Protein AF-A0A7Y2INL6-F1 (af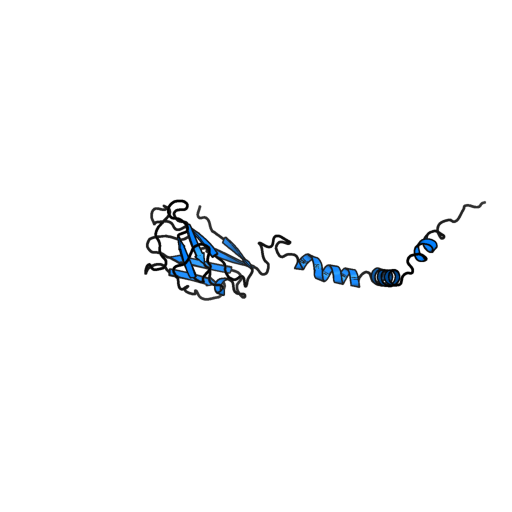db_monomer)

Solvent-accessible surface area (backbone atoms only — not comparable to full-atom values): 10338 Å² total; per-residue (Å²): 129,87,79,76,55,70,44,78,42,30,47,63,49,65,79,47,72,46,81,46,60,28,20,25,97,85,71,47,61,30,61,90,73,52,36,82,43,97,54,50,47,34,36,35,33,41,55,96,53,73,77,43,80,43,71,54,34,74,44,51,86,96,53,78,44,69,26,16,29,31,65,68,34,69,85,88,41,50,13,36,27,40,38,19,49,43,44,78,74,34,34,75,90,43,55,37,31,43,39,42,52,45,38,87,71,28,52,46,74,61,34,41,33,42,40,36,96,42,40,75,82,40,89,88,47,56,50,43,59,78,80,65,51,61,70,56,50,54,46,51,58,68,73,40,59,67,58,59,52,48,51,56,45,52,73,70,68,56,70,74,62,66,66,64,67,72,74,75,78,85,80,86,84,92,83,91,135

Secondary structure (DSSP, 8-state):
-----EEEEETT--S-EEEEEEE-TTSSBP----TTSTT-EEEEEETTS-EEEE--EE-BTTB--TTEEEEEETTTEEEEEEEE--GGGS-TT-SEEEEEEE-SS-EE--EEEEEESS-TT-TTTTT-HHHHSHHHHHHHHHH-HHHHHHHHHHHTT-TTTHHHHSSSS--------

Sequence (177 aa):
MPIHLSHTVRVGTTGRSIFMFGRDPSGRPATGVHAADSHVRAGYVRSGAEAIEISVVPGQLGRWSAGSFTEVNAQLMPGVYQFDVPDELMAEGATNALLTLQADSALFDPIEFTLVAYDPNDARALGLVQLQQSTRHDFLKRALPRFTEMDLALSRGDASQALTAAASVSNPSPEEV

Structure (mmCIF, N/CA/C/O backbone):
data_AF-A0A7Y2INL6-F1
#
_entry.id   AF-A0A7Y2INL6-F1
#
loop_
_atom_site.group_PDB
_atom_site.id
_atom_site.type_symbol
_atom_site.label_atom_id
_atom_site.label_alt_id
_atom_site.label_comp_id
_atom_site.label_asym_id
_atom_site.label_entity_id
_atom_site.label_seq_id
_atom_site.pdbx_PDB_ins_code
_atom_site.Cartn_x
_atom_site.Cartn_y
_atom_site.Cartn_z
_atom_site.occupancy
_atom_site.B_iso_or_equiv
_atom_site.auth_seq_id
_atom_site.auth_comp_id
_atom_site.auth_asym_id
_atom_site.auth_atom_id
_atom_site.pdbx_PDB_model_num
ATOM 1 N N . MET A 1 1 ? 18.134 12.517 2.909 1.00 42.62 1 MET A N 1
ATOM 2 C CA . MET A 1 1 ? 17.391 11.977 4.065 1.00 42.62 1 MET A CA 1
ATOM 3 C C . MET A 1 1 ? 16.335 11.034 3.524 1.00 42.62 1 MET A C 1
ATOM 5 O O . MET A 1 1 ? 15.705 11.428 2.547 1.00 42.62 1 MET A O 1
ATOM 9 N N . PRO A 1 2 ? 16.188 9.810 4.056 1.00 54.03 2 PRO A N 1
ATOM 10 C CA . PRO A 1 2 ? 15.075 8.949 3.676 1.00 54.03 2 PRO A CA 1
ATOM 11 C C . PRO A 1 2 ? 13.764 9.653 4.036 1.00 54.03 2 PRO A C 1
ATOM 13 O O . PRO A 1 2 ? 13.627 10.205 5.128 1.00 54.03 2 PRO A O 1
ATOM 16 N N . ILE A 1 3 ? 12.836 9.704 3.085 1.00 56.09 3 ILE A N 1
ATOM 17 C CA . ILE A 1 3 ? 11.480 10.179 3.337 1.00 56.09 3 ILE A CA 1
ATOM 18 C C . ILE A 1 3 ? 10.704 9.014 3.947 1.00 56.09 3 ILE A C 1
ATOM 20 O O . ILE A 1 3 ? 10.375 8.053 3.263 1.00 56.09 3 ILE A O 1
ATOM 24 N N . HIS A 1 4 ? 10.443 9.067 5.250 1.00 61.25 4 HIS A N 1
ATOM 25 C CA . HIS A 1 4 ? 9.523 8.119 5.870 1.00 61.25 4 HIS A CA 1
ATOM 26 C C . HIS A 1 4 ? 8.104 8.545 5.498 1.00 61.25 4 HIS A C 1
ATOM 28 O O . HIS A 1 4 ? 7.593 9.541 6.013 1.00 61.25 4 HIS A O 1
ATOM 34 N N . LEU A 1 5 ? 7.499 7.841 4.539 1.00 72.12 5 LEU A N 1
ATOM 35 C CA . LEU A 1 5 ? 6.114 8.078 4.159 1.00 72.12 5 LEU A CA 1
ATOM 36 C C . LEU A 1 5 ? 5.221 7.442 5.230 1.00 72.12 5 LEU A C 1
ATOM 38 O O . LEU A 1 5 ? 4.997 6.233 5.227 1.00 72.12 5 LEU A O 1
ATOM 42 N N . SER A 1 6 ? 4.757 8.255 6.176 1.00 84.56 6 SER A N 1
ATOM 43 C CA . SER A 1 6 ? 3.779 7.837 7.174 1.00 84.56 6 SER A CA 1
ATOM 44 C C . SER A 1 6 ? 2.367 8.225 6.735 1.00 84.56 6 SER A C 1
ATOM 46 O O . SER A 1 6 ? 2.106 9.344 6.284 1.00 84.56 6 SER A O 1
ATOM 48 N N . HIS A 1 7 ? 1.433 7.286 6.855 1.00 89.31 7 HIS A N 1
ATOM 49 C CA . HIS A 1 7 ? 0.023 7.494 6.557 1.00 89.31 7 HIS A CA 1
ATOM 50 C C . HIS A 1 7 ? -0.809 7.391 7.830 1.00 89.31 7 HIS A C 1
ATOM 52 O O . HIS A 1 7 ? -0.899 6.330 8.439 1.00 89.31 7 HIS A O 1
ATOM 58 N N . THR A 1 8 ? -1.494 8.473 8.190 1.00 92.25 8 THR A N 1
ATOM 59 C CA . THR A 1 8 ? -2.509 8.436 9.248 1.00 92.25 8 THR A CA 1
ATOM 60 C C . THR A 1 8 ? -3.861 8.087 8.637 1.00 92.25 8 THR A C 1
ATOM 62 O O . THR A 1 8 ? -4.344 8.786 7.741 1.00 92.25 8 THR A O 1
ATOM 65 N N . VAL A 1 9 ? -4.466 6.994 9.098 1.00 93.00 9 VAL A N 1
ATOM 66 C CA . VAL A 1 9 ? -5.702 6.434 8.538 1.00 93.00 9 VAL A CA 1
ATOM 67 C C . VAL A 1 9 ? -6.651 6.055 9.664 1.00 93.00 9 VAL A C 1
ATOM 69 O O . VAL A 1 9 ? -6.226 5.607 10.726 1.00 93.00 9 VAL A O 1
ATOM 72 N N . ARG A 1 10 ? -7.954 6.218 9.435 1.00 92.31 10 ARG A N 1
ATOM 73 C CA . ARG A 1 10 ? -8.963 5.743 10.377 1.00 92.31 10 ARG A CA 1
ATOM 74 C C . ARG A 1 10 ? -9.014 4.212 10.381 1.00 92.31 10 ARG A C 1
ATOM 76 O O . ARG A 1 10 ? -9.026 3.598 9.313 1.00 92.31 10 ARG A O 1
ATOM 83 N N . VAL A 1 11 ? -9.110 3.599 11.556 1.00 92.81 11 VAL A N 1
ATOM 84 C CA . VAL A 1 11 ? -9.395 2.159 11.682 1.00 92.81 11 VAL A CA 1
ATOM 85 C C . VAL A 1 11 ? -10.696 1.792 10.958 1.00 92.81 11 VAL A C 1
ATOM 87 O O . VAL A 1 11 ? -11.658 2.560 10.958 1.00 92.81 11 VAL A O 1
ATOM 90 N N . GLY A 1 12 ? -10.719 0.628 10.313 1.00 92.12 12 GLY A N 1
ATOM 91 C CA . GLY A 1 12 ? -11.857 0.148 9.526 1.00 92.12 12 GLY A CA 1
ATOM 92 C C . GLY A 1 12 ? -12.042 0.847 8.173 1.00 92.12 12 GLY A C 1
ATOM 93 O O . GLY A 1 12 ? -13.059 0.627 7.521 1.00 92.12 12 GLY A O 1
ATOM 94 N N . THR A 1 13 ? -11.094 1.687 7.739 1.00 92.31 13 THR A N 1
ATOM 95 C CA . THR A 1 13 ? -11.098 2.217 6.365 1.00 92.31 13 THR A CA 1
ATOM 96 C C . THR A 1 13 ? -10.898 1.072 5.379 1.00 92.31 13 THR A C 1
ATOM 98 O O . THR A 1 13 ? -9.995 0.260 5.564 1.00 92.31 13 THR A O 1
ATOM 101 N N . THR A 1 14 ? -11.701 1.046 4.318 1.00 94.62 14 THR A N 1
ATOM 102 C CA . THR A 1 14 ? -11.574 0.083 3.221 1.00 94.62 14 THR A CA 1
ATOM 103 C C . THR A 1 14 ? -11.189 0.778 1.920 1.00 94.62 14 THR A C 1
ATOM 105 O O . THR A 1 14 ? -11.369 1.993 1.776 1.00 94.62 14 THR A O 1
ATOM 108 N N . GLY A 1 15 ? -10.659 0.028 0.956 1.00 93.31 15 GLY A N 1
ATOM 109 C CA . GLY A 1 15 ? -10.496 0.532 -0.409 1.00 93.31 15 GLY A CA 1
ATOM 110 C C . GLY A 1 15 ? -9.372 1.556 -0.580 1.00 93.31 15 GLY A C 1
ATOM 111 O O . GLY A 1 15 ? -9.509 2.492 -1.369 1.00 93.31 15 GLY A O 1
ATOM 112 N N . ARG A 1 16 ? -8.280 1.444 0.188 1.00 93.62 16 ARG A N 1
ATOM 113 C CA . ARG A 1 16 ? -7.207 2.449 0.185 1.00 93.62 16 ARG A CA 1
ATOM 114 C C . ARG A 1 16 ? -6.055 2.078 -0.747 1.00 93.62 16 ARG A C 1
ATOM 116 O O . ARG A 1 16 ? -5.404 1.051 -0.571 1.00 93.62 16 ARG A O 1
ATOM 123 N N . SER A 1 17 ? -5.747 2.984 -1.668 1.00 95.31 17 SER A N 1
ATOM 124 C CA . SER A 1 17 ? -4.546 2.944 -2.506 1.00 95.31 17 SER A CA 1
ATOM 125 C C . SER A 1 17 ? -3.493 3.916 -1.978 1.00 95.31 17 SER A C 1
ATOM 127 O O . SER A 1 17 ? -3.821 5.007 -1.502 1.00 95.31 17 SER A O 1
ATOM 129 N N . ILE A 1 18 ? -2.225 3.534 -2.073 1.00 94.12 18 ILE A N 1
ATOM 130 C CA . ILE A 1 18 ? -1.072 4.366 -1.718 1.00 94.12 18 ILE A CA 1
ATOM 131 C C . ILE A 1 18 ? -0.111 4.458 -2.898 1.00 94.12 18 ILE A C 1
ATOM 133 O O . ILE A 1 18 ? -0.086 3.585 -3.767 1.00 94.12 18 ILE A O 1
ATOM 137 N N . PHE A 1 19 ? 0.714 5.501 -2.896 1.00 93.88 19 PHE A N 1
ATOM 138 C CA . PHE A 1 19 ? 1.823 5.623 -3.830 1.00 93.88 19 PHE A CA 1
ATOM 139 C C . PHE A 1 19 ? 3.131 5.315 -3.120 1.00 93.88 19 PHE A C 1
ATOM 141 O O . PHE A 1 19 ? 3.380 5.802 -2.019 1.00 93.88 19 PHE A O 1
ATOM 148 N N . MET A 1 20 ? 3.969 4.528 -3.777 1.00 92.38 20 MET A N 1
ATOM 149 C CA . MET A 1 20 ? 5.295 4.163 -3.303 1.00 92.38 20 MET A CA 1
ATOM 150 C C . MET A 1 20 ? 6.337 4.507 -4.357 1.00 92.38 20 MET A C 1
ATOM 152 O O . MET A 1 20 ? 6.054 4.511 -5.557 1.00 92.38 20 MET A O 1
ATOM 156 N N . PHE A 1 21 ? 7.546 4.807 -3.891 1.00 92.38 21 PHE A N 1
ATOM 157 C CA . PHE A 1 21 ? 8.664 5.132 -4.760 1.00 92.38 21 PHE A CA 1
ATOM 158 C C . PHE A 1 21 ? 9.685 3.995 -4.752 1.00 92.38 21 PHE A C 1
ATOM 160 O O . PHE A 1 21 ? 10.284 3.705 -3.717 1.00 92.38 21 PHE A O 1
ATOM 167 N N . GLY A 1 22 ? 9.865 3.360 -5.907 1.00 92.75 22 GLY A N 1
ATOM 168 C CA . GLY A 1 22 ? 10.854 2.316 -6.139 1.00 92.75 22 GLY A CA 1
ATOM 169 C C . GLY A 1 22 ? 12.147 2.893 -6.710 1.00 92.75 22 GLY A C 1
ATOM 170 O O . GLY A 1 22 ? 12.128 3.687 -7.656 1.00 92.75 22 GLY A O 1
ATOM 171 N N . ARG A 1 23 ? 13.286 2.477 -6.156 1.00 93.94 23 ARG A N 1
ATOM 172 C CA . ARG A 1 23 ? 14.624 2.862 -6.629 1.00 93.94 23 ARG A CA 1
ATOM 173 C C . ARG A 1 23 ? 15.427 1.647 -7.045 1.00 93.94 23 ARG A C 1
ATOM 175 O O . ARG A 1 23 ? 15.366 0.623 -6.380 1.00 93.94 23 ARG A O 1
ATOM 182 N N . ASP A 1 24 ? 16.217 1.766 -8.099 1.00 91.94 24 ASP A N 1
ATOM 183 C CA . ASP A 1 24 ? 17.202 0.744 -8.433 1.00 91.94 24 ASP A CA 1
ATOM 184 C C . ASP A 1 24 ? 18.333 0.726 -7.375 1.00 91.94 24 ASP A C 1
ATOM 186 O O . ASP A 1 24 ? 18.467 1.664 -6.575 1.00 91.94 24 ASP A O 1
ATOM 190 N N . PRO A 1 25 ? 19.193 -0.308 -7.352 1.00 88.50 25 PRO A N 1
ATOM 191 C CA . PRO A 1 25 ? 20.339 -0.355 -6.438 1.00 88.50 25 PRO A CA 1
ATOM 192 C C . PRO A 1 25 ? 21.343 0.800 -6.609 1.00 88.50 25 PRO A C 1
ATOM 194 O O . PRO A 1 25 ? 22.179 1.024 -5.736 1.00 88.50 25 PRO A O 1
ATOM 197 N N . SER A 1 26 ? 21.271 1.541 -7.720 1.00 90.69 26 SER A N 1
ATOM 198 C CA . SER A 1 26 ? 22.088 2.731 -7.994 1.00 90.69 26 SER A CA 1
ATOM 199 C C . SER A 1 26 ? 21.425 4.035 -7.516 1.00 90.69 26 SER A C 1
ATOM 201 O O . SER A 1 26 ? 22.000 5.112 -7.684 1.00 90.69 26 SER A O 1
ATOM 203 N N . GLY A 1 27 ? 20.226 3.962 -6.928 1.00 89.31 27 GLY A N 1
ATOM 204 C CA . GLY A 1 27 ? 19.455 5.095 -6.420 1.00 89.31 27 GLY A CA 1
ATOM 205 C C . GLY A 1 27 ? 18.641 5.859 -7.470 1.00 89.31 27 GLY A C 1
ATOM 206 O O . GLY A 1 27 ? 18.077 6.905 -7.141 1.00 89.31 27 GLY A O 1
ATOM 207 N N . ARG A 1 28 ? 18.560 5.381 -8.716 1.00 92.25 28 ARG A N 1
ATOM 208 C CA . ARG A 1 28 ? 17.718 5.977 -9.767 1.00 92.25 28 ARG A CA 1
ATOM 209 C C . ARG A 1 28 ? 16.285 5.451 -9.658 1.00 92.25 28 ARG A C 1
ATOM 211 O O . ARG A 1 28 ? 16.080 4.387 -9.079 1.00 92.25 28 ARG A O 1
ATOM 218 N N . PRO A 1 29 ? 15.280 6.158 -10.198 1.00 93.44 29 PRO A N 1
ATOM 219 C CA . PRO A 1 29 ? 13.917 5.647 -10.186 1.00 93.44 29 PRO A CA 1
ATOM 220 C C . PRO A 1 29 ? 13.825 4.336 -10.985 1.00 93.44 29 PRO A C 1
ATOM 222 O O . PRO A 1 29 ? 14.211 4.300 -12.155 1.00 93.44 29 PRO A O 1
ATOM 225 N N . ALA A 1 30 ? 13.337 3.266 -10.355 1.00 93.69 30 ALA A N 1
ATOM 226 C CA . ALA A 1 30 ? 13.178 1.966 -11.006 1.00 93.69 30 ALA A CA 1
ATOM 227 C C . ALA A 1 30 ? 11.877 1.933 -11.815 1.00 93.69 30 ALA A C 1
ATOM 229 O O . ALA A 1 30 ? 10.824 2.303 -11.304 1.00 93.69 30 ALA A O 1
ATOM 230 N N . THR A 1 31 ? 11.921 1.451 -13.053 1.00 94.44 31 THR A N 1
ATOM 231 C CA . THR A 1 31 ? 10.741 1.340 -13.934 1.00 94.44 31 THR A CA 1
ATOM 232 C C . THR A 1 31 ? 10.580 -0.093 -14.427 1.00 94.44 31 THR A C 1
ATOM 234 O O . THR A 1 31 ? 11.558 -0.845 -14.436 1.00 94.44 31 THR A O 1
ATOM 237 N N . GLY A 1 32 ? 9.363 -0.481 -14.818 1.00 91.94 32 GLY A N 1
ATOM 238 C CA . GLY A 1 32 ? 9.090 -1.818 -15.356 1.00 91.94 32 GLY A CA 1
ATOM 239 C C . GLY A 1 32 ? 9.091 -2.954 -14.328 1.00 91.94 32 GLY A C 1
ATOM 240 O O . GLY A 1 32 ? 9.309 -4.102 -14.703 1.00 91.94 32 GLY A O 1
ATOM 241 N N . VAL A 1 33 ? 8.869 -2.661 -13.042 1.00 92.06 33 VAL A N 1
ATOM 242 C CA . VAL A 1 33 ? 8.619 -3.704 -12.032 1.00 92.06 33 VAL A CA 1
ATOM 243 C C . VAL A 1 33 ? 7.160 -4.138 -12.119 1.00 92.06 33 VAL A C 1
ATOM 245 O O . VAL A 1 33 ? 6.257 -3.304 -11.994 1.00 92.06 33 VAL A O 1
ATOM 248 N N . HIS A 1 34 ? 6.909 -5.433 -12.305 1.00 91.25 34 HIS A N 1
ATOM 249 C CA . HIS A 1 34 ? 5.562 -5.960 -12.486 1.00 91.25 34 HIS A CA 1
ATOM 250 C C . HIS A 1 34 ? 5.177 -6.947 -11.384 1.00 91.25 34 HIS A C 1
ATOM 252 O O . HIS A 1 34 ? 5.969 -7.767 -10.940 1.00 91.25 34 HIS A O 1
ATOM 258 N N . ALA A 1 35 ? 3.904 -6.919 -10.983 1.00 87.19 35 ALA A N 1
ATOM 259 C CA . ALA A 1 35 ? 3.358 -7.821 -9.965 1.00 87.19 35 ALA A CA 1
ATOM 260 C C . ALA A 1 35 ? 3.515 -9.315 -10.305 1.00 87.19 35 ALA A C 1
ATOM 262 O O . ALA A 1 35 ? 3.547 -10.150 -9.411 1.00 87.19 35 ALA A O 1
ATOM 263 N N . ALA A 1 36 ? 3.573 -9.649 -11.598 1.00 82.31 36 ALA A N 1
ATOM 264 C CA . ALA A 1 36 ? 3.724 -11.021 -12.075 1.00 82.31 36 ALA A CA 1
ATOM 265 C C . ALA A 1 36 ? 5.177 -11.528 -12.030 1.00 82.31 36 ALA A C 1
ATOM 267 O O . ALA A 1 36 ? 5.411 -12.710 -12.287 1.00 82.31 36 ALA A O 1
ATOM 268 N N . ASP A 1 37 ? 6.146 -10.664 -11.718 1.00 80.56 37 ASP A N 1
ATOM 269 C CA . ASP A 1 37 ? 7.535 -11.076 -11.566 1.00 80.56 37 ASP A CA 1
ATOM 270 C C . ASP A 1 37 ? 7.663 -11.937 -10.303 1.00 80.56 37 ASP A C 1
ATOM 272 O O . ASP A 1 37 ? 7.214 -11.551 -9.223 1.00 80.56 37 ASP A O 1
ATOM 276 N N . SER A 1 38 ? 8.323 -13.096 -10.406 1.00 65.88 38 SER A N 1
ATOM 277 C CA . SER A 1 38 ? 8.440 -14.109 -9.335 1.00 65.88 38 SER A CA 1
ATOM 278 C C . SER A 1 38 ? 9.125 -13.635 -8.046 1.00 65.88 38 SER A C 1
ATOM 280 O O . SER A 1 38 ? 9.267 -14.399 -7.091 1.00 65.88 38 SER A O 1
ATOM 282 N N . HIS A 1 39 ? 9.568 -12.386 -8.022 1.00 82.62 39 HIS A N 1
ATOM 283 C CA . HIS A 1 39 ? 10.386 -11.797 -6.977 1.00 82.62 39 HIS A CA 1
ATOM 284 C C . HIS A 1 39 ? 9.712 -10.605 -6.294 1.00 82.62 39 HIS A C 1
ATOM 286 O O . HIS A 1 39 ? 10.298 -10.047 -5.369 1.00 82.62 39 HIS A O 1
ATOM 292 N N . VAL A 1 40 ? 8.495 -10.224 -6.706 1.00 91.69 40 VAL A N 1
ATOM 293 C CA . VAL A 1 40 ? 7.719 -9.199 -6.000 1.00 91.69 40 VAL A CA 1
ATOM 294 C C . VAL A 1 40 ? 6.969 -9.846 -4.843 1.00 91.69 40 VAL A C 1
ATOM 296 O O . VAL A 1 40 ? 6.088 -10.681 -5.035 1.00 91.69 40 VAL A O 1
ATOM 299 N N . ARG A 1 41 ? 7.322 -9.452 -3.620 1.00 93.19 41 ARG A N 1
ATOM 300 C CA . ARG A 1 41 ? 6.675 -9.907 -2.385 1.00 93.19 41 ARG A CA 1
ATOM 301 C C . ARG A 1 41 ? 6.292 -8.715 -1.535 1.00 93.19 41 ARG A C 1
ATOM 303 O O . ARG A 1 41 ? 7.081 -7.787 -1.380 1.00 93.19 41 ARG A O 1
ATOM 310 N N . ALA A 1 42 ? 5.105 -8.758 -0.951 1.00 95.50 42 ALA A N 1
ATOM 311 C CA . ALA A 1 42 ? 4.663 -7.752 -0.002 1.00 95.50 42 ALA A CA 1
ATOM 312 C C . ALA A 1 42 ? 4.204 -8.422 1.287 1.00 95.50 42 ALA A C 1
ATOM 314 O O . ALA A 1 42 ? 3.692 -9.540 1.292 1.00 95.50 42 ALA A O 1
ATOM 315 N N . GLY A 1 43 ? 4.394 -7.722 2.392 1.00 96.25 43 GLY A N 1
ATOM 316 C CA . GLY A 1 43 ? 3.980 -8.195 3.697 1.00 96.25 43 GLY A CA 1
ATOM 317 C C . GLY A 1 43 ? 3.784 -7.031 4.640 1.00 96.25 43 GLY A C 1
ATOM 318 O O . GLY A 1 43 ? 4.407 -5.973 4.490 1.00 96.25 43 GLY A O 1
ATOM 319 N N . TYR A 1 44 ? 2.912 -7.230 5.616 1.00 96.31 44 TYR A N 1
ATOM 320 C CA . TYR A 1 44 ? 2.664 -6.244 6.649 1.00 96.31 44 TYR A CA 1
ATOM 321 C C . TYR A 1 44 ? 2.688 -6.868 8.032 1.00 96.31 44 TYR A C 1
ATOM 323 O O . TYR A 1 44 ? 2.432 -8.055 8.213 1.00 96.31 44 TYR A O 1
ATOM 331 N N . VAL A 1 45 ? 2.972 -6.041 9.027 1.00 96.44 45 VAL A N 1
ATOM 332 C CA . VAL A 1 45 ? 2.850 -6.407 10.434 1.00 96.44 45 VAL A CA 1
ATOM 333 C C . VAL A 1 45 ? 2.007 -5.360 11.139 1.00 96.44 45 VAL A C 1
ATOM 335 O O . VAL A 1 45 ? 2.179 -4.159 10.928 1.00 96.44 45 VAL A O 1
ATOM 338 N N . ARG A 1 46 ? 1.066 -5.816 11.964 1.00 95.88 46 ARG A N 1
ATOM 339 C CA . ARG A 1 46 ? 0.267 -4.957 12.844 1.00 95.88 46 ARG A CA 1
ATOM 340 C C . ARG A 1 46 ? 0.860 -5.009 14.247 1.00 95.88 46 ARG A C 1
ATOM 342 O O . ARG A 1 46 ? 1.424 -6.021 14.654 1.00 95.88 46 ARG A O 1
ATOM 349 N N . SER A 1 47 ? 0.739 -3.916 14.992 1.00 92.81 47 SER A N 1
ATOM 350 C CA . SER A 1 47 ? 1.252 -3.845 16.366 1.00 92.81 47 SER A CA 1
ATOM 351 C C . SER A 1 47 ? 0.670 -4.975 17.221 1.00 92.81 47 SER A C 1
ATOM 353 O O . SER A 1 47 ? -0.545 -5.051 17.377 1.00 92.81 47 SER A O 1
ATOM 355 N N . GLY A 1 48 ? 1.529 -5.835 17.775 1.00 89.25 48 GLY A N 1
ATOM 356 C CA . GLY A 1 48 ? 1.113 -6.972 18.606 1.00 89.25 48 GLY A CA 1
ATOM 357 C C . GLY A 1 48 ? 0.629 -8.210 17.839 1.00 89.25 48 GLY A C 1
ATOM 358 O O . GLY A 1 48 ? 0.111 -9.126 18.472 1.00 89.25 48 GLY A O 1
ATOM 359 N N . ALA A 1 49 ? 0.796 -8.256 16.514 1.00 93.31 49 ALA A N 1
ATOM 360 C CA . ALA A 1 49 ? 0.463 -9.404 15.671 1.00 93.31 49 ALA A CA 1
ATOM 361 C C . ALA A 1 49 ? 1.697 -9.934 14.920 1.00 93.31 49 ALA A C 1
ATOM 363 O O . ALA A 1 49 ? 2.726 -9.262 14.831 1.00 93.31 49 ALA A O 1
ATOM 364 N N . GLU A 1 50 ? 1.582 -11.140 14.367 1.00 94.31 50 GLU A N 1
ATOM 365 C CA . GLU A 1 50 ? 2.589 -11.704 13.466 1.00 94.31 50 GLU A CA 1
ATOM 366 C C . GLU A 1 50 ? 2.558 -11.020 12.090 1.00 94.31 50 GLU A C 1
ATOM 368 O O . GLU A 1 50 ? 1.583 -10.359 11.718 1.00 94.31 50 GLU A O 1
ATOM 373 N N . ALA A 1 51 ? 3.651 -11.159 11.337 1.00 95.94 51 ALA A N 1
ATOM 374 C CA . ALA A 1 51 ? 3.722 -10.665 9.970 1.00 95.94 51 ALA A CA 1
ATOM 375 C C . ALA A 1 51 ? 2.845 -11.520 9.044 1.00 95.94 51 ALA A C 1
ATOM 377 O O . ALA A 1 51 ? 2.852 -12.747 9.122 1.00 95.94 51 ALA A O 1
ATOM 378 N N . ILE A 1 52 ? 2.117 -10.858 8.151 1.00 96.94 52 ILE A N 1
ATOM 379 C CA . ILE A 1 52 ? 1.193 -11.469 7.200 1.00 96.94 52 ILE A CA 1
ATOM 380 C C . ILE A 1 52 ? 1.680 -11.146 5.788 1.00 96.94 52 ILE A C 1
ATOM 382 O O . ILE A 1 52 ? 1.960 -9.990 5.460 1.00 96.94 52 ILE A O 1
ATOM 386 N N . GLU A 1 53 ? 1.789 -12.176 4.953 1.00 96.00 53 GLU A N 1
ATOM 387 C CA . GLU A 1 53 ? 2.106 -12.035 3.533 1.00 96.00 53 GLU A CA 1
ATOM 388 C C . GLU A 1 53 ? 0.882 -11.535 2.754 1.00 96.00 53 GLU A C 1
ATOM 390 O O . GLU A 1 53 ? -0.249 -11.958 2.997 1.00 96.00 53 GLU A O 1
ATOM 395 N N . ILE A 1 54 ? 1.113 -10.632 1.802 1.00 95.56 54 ILE A N 1
ATOM 396 C CA . ILE A 1 54 ? 0.092 -10.125 0.887 1.00 95.56 54 ILE A CA 1
ATOM 397 C C . ILE A 1 54 ? 0.303 -10.786 -0.471 1.00 95.56 54 ILE A C 1
ATOM 399 O O . ILE A 1 54 ? 1.394 -10.719 -1.037 1.00 95.56 54 ILE A O 1
ATOM 403 N N . SER A 1 55 ? -0.761 -11.362 -1.033 1.00 93.81 55 SER A N 1
ATOM 404 C CA . SER A 1 55 ? -0.745 -11.815 -2.424 1.00 93.81 55 SER A CA 1
ATOM 405 C C . SER A 1 55 ? -0.704 -10.600 -3.349 1.00 93.81 55 SER A C 1
ATOM 407 O O . SER A 1 55 ? -1.683 -9.861 -3.456 1.00 93.81 55 SER A O 1
ATOM 409 N N . VAL A 1 56 ? 0.448 -10.369 -3.979 1.00 94.69 56 VAL A N 1
ATOM 410 C CA . VAL A 1 56 ? 0.624 -9.262 -4.920 1.00 94.69 56 VAL A CA 1
ATOM 411 C C . VAL A 1 56 ? 0.060 -9.668 -6.275 1.00 94.69 56 VAL A C 1
ATOM 413 O O . VAL A 1 56 ? 0.436 -10.697 -6.834 1.00 94.69 56 VAL A O 1
ATOM 416 N N . VAL A 1 57 ? -0.851 -8.857 -6.805 1.00 94.56 57 VAL A N 1
ATOM 417 C CA . VAL A 1 57 ? -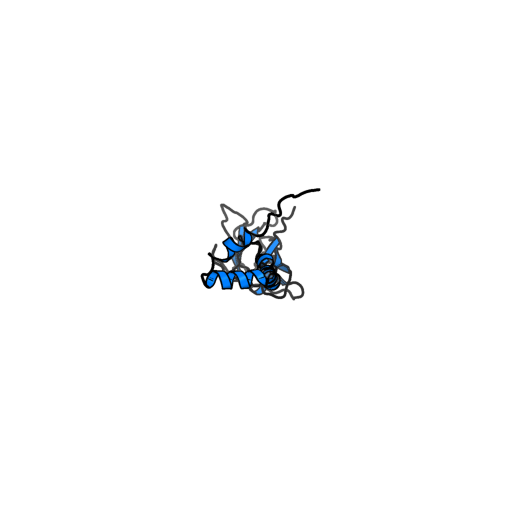1.538 -9.124 -8.073 1.00 94.56 57 VAL A CA 1
ATOM 418 C C . VAL A 1 57 ? -1.400 -7.937 -9.025 1.00 94.56 57 VAL A C 1
ATOM 420 O O . VAL A 1 57 ? -1.259 -6.798 -8.576 1.00 94.56 57 VAL A O 1
ATOM 423 N N . PRO A 1 58 ? -1.424 -8.151 -10.351 1.00 94.38 58 PRO A N 1
ATOM 424 C CA . PRO A 1 58 ? -1.426 -7.044 -11.297 1.00 94.38 58 PRO A CA 1
ATOM 425 C C . PRO A 1 58 ? -2.685 -6.191 -11.116 1.00 94.38 58 PRO A C 1
ATOM 427 O O . PRO A 1 58 ? -3.807 -6.701 -11.124 1.00 94.38 58 PRO A O 1
ATOM 430 N N . GLY A 1 59 ? -2.479 -4.888 -10.938 1.00 92.25 59 GLY A N 1
ATOM 431 C CA . GLY A 1 59 ? -3.540 -3.903 -10.762 1.00 92.25 59 GLY A CA 1
ATOM 432 C C . GLY A 1 59 ? -3.835 -3.081 -12.012 1.00 92.25 59 GLY A C 1
ATOM 433 O O . GLY A 1 59 ? -3.202 -3.226 -13.057 1.00 92.25 59 GLY A O 1
ATOM 434 N N . GLN A 1 60 ? -4.792 -2.166 -11.877 1.00 93.81 60 GLN A N 1
ATOM 435 C CA . GLN A 1 60 ? -5.038 -1.102 -12.845 1.00 93.81 60 GLN A CA 1
ATOM 436 C C . GLN A 1 60 ? -5.028 0.234 -12.106 1.00 93.81 60 GLN A C 1
ATOM 438 O O . GLN A 1 60 ? -5.674 0.378 -11.070 1.00 93.81 60 GLN A O 1
ATOM 443 N N . LEU A 1 61 ? -4.323 1.222 -12.658 1.00 94.44 61 LEU A N 1
ATOM 444 C CA . LEU A 1 61 ? -4.204 2.539 -12.040 1.00 94.44 61 LEU A CA 1
ATOM 445 C C . LEU A 1 61 ? -5.586 3.141 -11.736 1.00 94.44 61 LEU A C 1
ATOM 447 O O . LEU A 1 61 ? -6.466 3.168 -12.599 1.00 94.44 61 LEU A O 1
ATOM 451 N N . GLY A 1 62 ? -5.770 3.620 -10.505 1.00 92.44 62 GLY A N 1
ATOM 452 C CA . GLY A 1 62 ? -7.026 4.214 -10.040 1.00 92.44 62 GLY A CA 1
ATOM 453 C C . GLY A 1 62 ? -8.162 3.228 -9.739 1.00 92.44 62 GLY A C 1
ATOM 454 O O . GLY A 1 62 ? -9.228 3.669 -9.310 1.00 92.44 62 GLY A O 1
ATOM 455 N N . ARG A 1 63 ? -7.971 1.914 -9.923 1.00 95.25 63 ARG A N 1
ATOM 456 C CA . ARG A 1 63 ? -8.942 0.889 -9.521 1.00 95.25 63 ARG A CA 1
ATOM 457 C C . ARG A 1 63 ? -8.391 0.08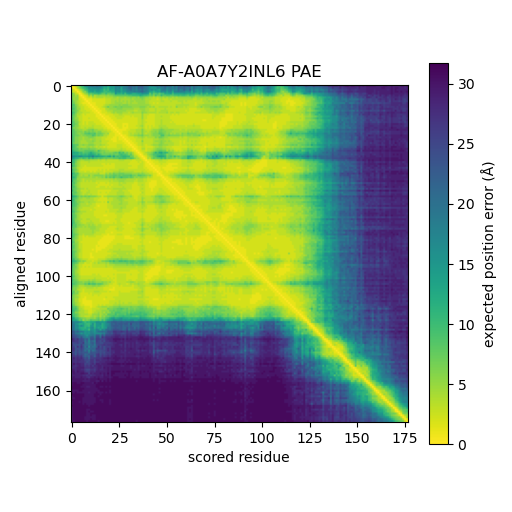6 -8.355 1.00 95.25 63 ARG A C 1
ATOM 459 O O . ARG A 1 63 ? -7.413 -0.628 -8.522 1.00 95.25 63 ARG A O 1
ATOM 466 N N . TRP A 1 64 ? -9.078 0.156 -7.220 1.00 96.06 64 TRP A N 1
ATOM 467 C CA . TRP A 1 64 ? -8.680 -0.602 -6.043 1.00 96.06 64 TRP A CA 1
ATOM 468 C C . TRP A 1 64 ? -8.997 -2.097 -6.186 1.00 96.06 64 TRP A C 1
ATOM 470 O O . TRP A 1 64 ? -10.114 -2.479 -6.555 1.00 96.06 64 TRP A O 1
ATOM 480 N N . SER A 1 65 ? -8.019 -2.932 -5.847 1.00 95.69 65 SER A N 1
ATOM 481 C CA . SER A 1 65 ? -8.173 -4.355 -5.541 1.00 95.69 65 SER A CA 1
ATOM 482 C C . SER A 1 65 ? -7.142 -4.738 -4.484 1.00 95.69 65 SER A C 1
ATOM 484 O O . SER A 1 65 ? -5.982 -4.383 -4.631 1.00 95.69 65 SER A O 1
ATOM 486 N N . ALA A 1 66 ? -7.517 -5.478 -3.441 1.00 95.44 66 ALA A N 1
ATOM 487 C CA . ALA A 1 66 ? -6.579 -5.846 -2.376 1.00 95.44 66 ALA A CA 1
ATOM 488 C C . ALA A 1 66 ? -5.290 -6.486 -2.936 1.00 95.44 66 ALA A C 1
ATOM 490 O O . ALA A 1 66 ? -5.356 -7.436 -3.718 1.00 95.44 66 ALA A O 1
ATOM 491 N N . GLY A 1 67 ? -4.129 -5.940 -2.556 1.00 94.44 67 GLY A N 1
ATOM 492 C CA . GLY A 1 67 ? -2.817 -6.423 -2.994 1.00 94.44 67 GLY A CA 1
ATOM 493 C C . GLY A 1 67 ? -2.446 -6.069 -4.438 1.00 94.44 67 GLY A C 1
ATOM 494 O O . GLY A 1 67 ? -1.442 -6.574 -4.944 1.00 94.44 67 GLY A O 1
ATOM 495 N N . SER A 1 68 ? -3.224 -5.227 -5.125 1.00 95.62 68 SER A N 1
ATOM 496 C CA . SER A 1 68 ? -2.889 -4.831 -6.490 1.00 95.62 68 SER A CA 1
ATOM 497 C C . SER A 1 68 ? -1.664 -3.920 -6.533 1.00 95.62 68 SER A C 1
ATOM 499 O O . SER A 1 68 ? -1.487 -3.037 -5.691 1.00 95.62 68 SER A O 1
ATOM 501 N N . PHE A 1 69 ? -0.807 -4.148 -7.524 1.00 96.06 69 PHE A N 1
ATOM 502 C CA . PHE A 1 69 ? 0.403 -3.376 -7.759 1.00 96.06 69 PHE A CA 1
ATOM 503 C C . PHE A 1 69 ? 0.507 -3.000 -9.236 1.00 96.06 69 PHE A C 1
ATOM 505 O O . PHE A 1 69 ? 0.345 -3.844 -10.125 1.00 96.06 69 PHE A O 1
ATOM 512 N N . THR A 1 70 ? 0.762 -1.721 -9.506 1.00 95.62 70 THR A N 1
ATOM 513 C CA . THR A 1 70 ? 0.900 -1.198 -10.868 1.00 95.62 70 THR A CA 1
ATOM 514 C C . THR A 1 70 ? 1.852 -0.010 -10.908 1.00 95.62 70 THR A C 1
ATOM 516 O O . THR A 1 70 ? 1.819 0.864 -10.042 1.00 95.62 70 THR A O 1
ATOM 519 N N . GLU A 1 71 ? 2.678 0.064 -11.949 1.00 95.06 71 GLU A N 1
AT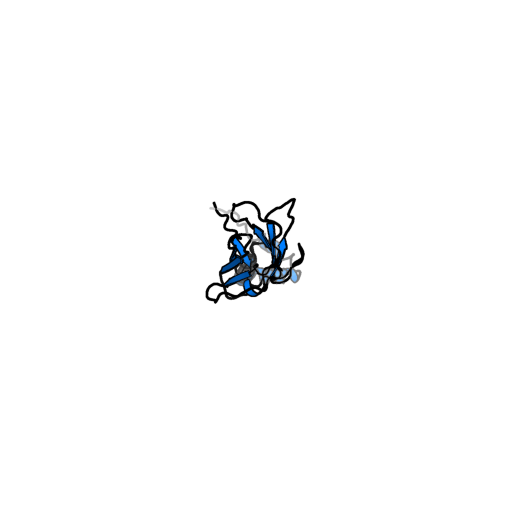OM 520 C CA . GLU A 1 71 ? 3.444 1.273 -12.252 1.00 95.06 71 GLU A CA 1
ATOM 521 C C . GLU A 1 71 ? 2.489 2.392 -12.686 1.00 95.06 71 GLU A C 1
ATOM 523 O O . GLU A 1 71 ? 1.526 2.139 -13.417 1.00 95.06 71 GLU A O 1
ATOM 528 N N . VAL A 1 72 ? 2.723 3.621 -12.215 1.00 95.81 72 VAL A N 1
ATOM 529 C CA . VAL A 1 72 ? 1.862 4.766 -12.545 1.00 95.81 72 VAL A CA 1
ATOM 530 C C . VAL A 1 72 ? 2.140 5.251 -13.961 1.00 95.81 72 VAL A C 1
ATOM 532 O O . VAL A 1 72 ? 1.239 5.291 -14.798 1.00 95.81 72 VAL A O 1
ATOM 535 N N . ASN A 1 73 ? 3.383 5.654 -14.231 1.00 94.94 73 ASN A N 1
ATOM 536 C CA . ASN A 1 73 ? 3.809 6.094 -15.553 1.00 94.94 73 ASN A CA 1
ATOM 537 C C . ASN A 1 73 ? 5.342 6.151 -15.636 1.00 94.94 73 ASN A C 1
ATOM 539 O O . ASN A 1 73 ? 5.952 7.049 -15.058 1.00 94.94 73 ASN A O 1
ATOM 543 N N . ALA A 1 74 ? 5.957 5.254 -16.407 1.00 94.00 74 ALA A N 1
ATOM 544 C CA . ALA A 1 74 ? 7.414 5.162 -16.521 1.00 94.00 74 ALA A CA 1
ATOM 545 C C . ALA A 1 74 ? 8.083 6.409 -17.143 1.00 94.00 74 ALA A C 1
ATOM 547 O O . ALA A 1 74 ? 9.278 6.622 -16.957 1.00 94.00 74 ALA A O 1
ATOM 548 N N . GLN A 1 75 ? 7.350 7.235 -17.897 1.00 94.19 75 GLN A N 1
ATOM 549 C CA . GLN A 1 75 ? 7.900 8.382 -18.628 1.00 94.19 75 GLN A CA 1
ATOM 550 C C . GLN A 1 75 ? 7.738 9.702 -17.867 1.00 94.19 75 GLN A C 1
ATOM 552 O O . GLN A 1 75 ? 8.668 10.503 -17.816 1.00 94.19 75 GLN A O 1
ATOM 557 N N . LEU A 1 76 ? 6.557 9.947 -17.297 1.00 94.69 76 LEU A N 1
ATOM 558 C CA . LEU A 1 76 ? 6.228 11.184 -16.583 1.00 94.69 76 LEU A CA 1
ATOM 559 C C . LEU A 1 76 ? 6.579 11.107 -15.094 1.00 94.69 76 LEU A C 1
ATOM 561 O O . LEU A 1 76 ? 6.929 12.123 -14.498 1.00 94.69 76 LEU A O 1
ATOM 565 N N . MET A 1 77 ? 6.464 9.921 -14.491 1.00 94.31 77 MET A N 1
ATOM 566 C CA . MET A 1 77 ? 6.677 9.689 -13.059 1.00 94.31 77 MET A CA 1
ATOM 567 C C . MET A 1 77 ? 7.484 8.397 -12.840 1.00 94.31 77 MET A C 1
ATOM 569 O O . MET A 1 77 ? 6.986 7.457 -12.212 1.00 94.31 77 MET A O 1
ATOM 573 N N . PRO A 1 78 ? 8.722 8.320 -13.367 1.00 94.69 78 PRO A N 1
ATOM 574 C CA . PRO A 1 78 ? 9.538 7.118 -13.243 1.00 94.69 78 PRO A CA 1
ATOM 575 C C . PRO A 1 78 ? 9.758 6.786 -11.762 1.00 94.69 78 PRO A C 1
ATOM 577 O O . PRO A 1 78 ? 10.002 7.685 -10.953 1.00 94.69 78 PRO A O 1
ATOM 580 N N . GLY A 1 79 ? 9.666 5.506 -11.397 1.00 92.44 79 GLY A N 1
ATOM 581 C CA . GLY A 1 79 ? 9.804 5.061 -10.006 1.00 92.44 79 GLY A CA 1
ATOM 582 C C . GLY A 1 79 ? 8.538 5.135 -9.161 1.00 92.44 79 GLY A C 1
ATOM 583 O O . GLY A 1 79 ? 8.570 4.657 -8.032 1.00 92.44 79 GLY A O 1
ATOM 584 N N . VAL A 1 80 ? 7.433 5.704 -9.652 1.00 94.50 80 VAL A N 1
ATOM 585 C CA . VAL A 1 80 ? 6.184 5.791 -8.880 1.00 94.50 80 VAL A CA 1
ATOM 586 C C . VAL A 1 80 ? 5.270 4.614 -9.204 1.00 94.50 80 VAL A C 1
ATOM 588 O O . VAL A 1 80 ? 4.878 4.404 -10.354 1.00 94.50 80 VAL A O 1
ATOM 591 N N . TYR A 1 81 ? 4.868 3.894 -8.161 1.00 94.88 81 TYR A N 1
ATOM 592 C CA . TYR A 1 81 ? 3.952 2.762 -8.240 1.00 94.88 81 TYR A CA 1
ATOM 593 C C . TYR A 1 81 ? 2.742 3.000 -7.342 1.00 94.88 81 TYR A C 1
ATOM 595 O O . TYR A 1 81 ? 2.862 3.599 -6.271 1.00 94.88 81 TYR A O 1
ATOM 603 N N . GLN A 1 82 ? 1.578 2.526 -7.776 1.00 95.62 82 GLN A N 1
ATOM 604 C CA . GLN A 1 82 ? 0.392 2.420 -6.939 1.00 95.62 82 GLN A CA 1
ATOM 605 C C . GLN A 1 82 ? 0.353 1.018 -6.329 1.00 95.62 82 GLN A C 1
ATOM 607 O O . GLN A 1 82 ? 0.507 0.022 -7.040 1.00 95.62 82 GLN A O 1
ATOM 612 N N . PHE A 1 83 ? 0.119 0.961 -5.023 1.00 96.00 83 PHE A N 1
ATOM 613 C CA . PHE A 1 83 ? -0.165 -0.272 -4.305 1.00 96.00 83 PHE A CA 1
ATOM 614 C C . PHE A 1 83 ? -1.493 -0.147 -3.572 1.00 96.00 83 PHE A C 1
ATOM 616 O O . PHE A 1 83 ? -1.756 0.851 -2.895 1.00 96.00 83 PHE A O 1
ATOM 623 N N . ASP A 1 84 ? -2.321 -1.170 -3.690 1.00 96.69 84 ASP A N 1
ATOM 624 C CA . ASP A 1 84 ? -3.624 -1.223 -3.052 1.00 96.69 84 ASP A CA 1
ATOM 625 C C . ASP A 1 84 ? -3.543 -2.033 -1.764 1.00 96.69 84 ASP A C 1
ATOM 627 O O . ASP A 1 84 ? -3.286 -3.239 -1.750 1.00 96.69 84 ASP A O 1
ATOM 631 N N . VAL A 1 85 ? -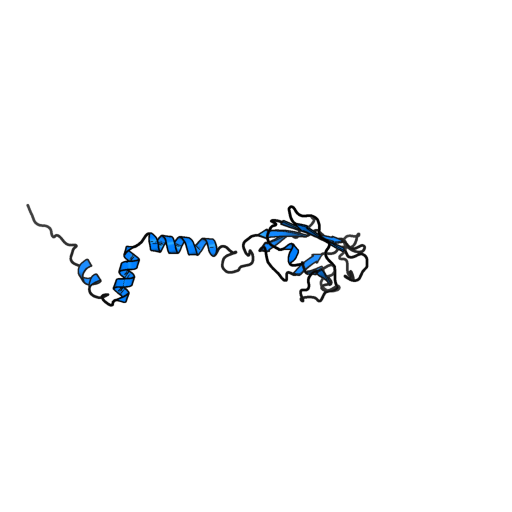3.764 -1.337 -0.656 1.00 95.69 85 VAL A N 1
ATOM 632 C CA . VAL A 1 85 ? -3.612 -1.892 0.682 1.00 95.69 85 VAL A CA 1
ATOM 633 C C . VAL A 1 85 ? -4.800 -2.814 0.983 1.00 95.69 85 VAL A C 1
ATOM 635 O O . VAL A 1 85 ? -5.940 -2.371 0.816 1.00 95.69 85 VAL A O 1
ATOM 638 N N . PRO A 1 86 ? -4.570 -4.063 1.436 1.00 96.38 86 PRO A N 1
ATOM 639 C CA . PRO A 1 86 ? -5.638 -4.936 1.922 1.00 96.38 86 PRO A CA 1
ATOM 640 C C . PRO A 1 86 ? -6.368 -4.323 3.122 1.00 96.38 86 PRO A C 1
ATOM 642 O O . PRO A 1 86 ? -5.740 -3.738 4.011 1.00 96.38 86 PRO A O 1
ATOM 645 N N . ASP A 1 87 ? -7.689 -4.476 3.173 1.00 95.94 87 ASP A N 1
ATOM 646 C CA . ASP A 1 87 ? -8.530 -3.884 4.221 1.00 95.94 87 ASP A CA 1
ATOM 647 C C . ASP A 1 87 ? -8.173 -4.430 5.620 1.00 95.94 87 ASP A C 1
ATOM 649 O O . ASP A 1 87 ? -8.268 -3.722 6.626 1.00 95.94 87 ASP A O 1
ATOM 653 N N . GLU A 1 88 ? -7.667 -5.665 5.692 1.00 94.94 88 GLU A N 1
ATOM 654 C CA . GLU A 1 88 ? -7.228 -6.342 6.916 1.00 94.94 88 GLU A CA 1
ATOM 655 C C . GLU A 1 88 ? -6.068 -5.622 7.617 1.00 94.94 88 GLU A C 1
ATOM 657 O O . GLU A 1 88 ? -5.921 -5.725 8.842 1.00 94.94 88 GLU A O 1
ATOM 662 N N . LEU A 1 89 ? -5.251 -4.873 6.868 1.00 94.75 89 LEU A N 1
ATOM 663 C CA . LEU A 1 89 ? -4.167 -4.064 7.426 1.00 94.75 89 LEU A CA 1
ATOM 664 C C . LEU A 1 89 ? -4.725 -2.930 8.294 1.00 94.75 89 LEU A C 1
ATOM 666 O O . LEU A 1 89 ? -4.180 -2.640 9.361 1.00 94.75 89 LEU A O 1
ATOM 670 N N . MET A 1 90 ? -5.823 -2.316 7.848 1.00 94.25 90 MET A N 1
ATOM 671 C CA . MET A 1 90 ? -6.455 -1.151 8.477 1.00 94.25 90 MET A CA 1
ATOM 672 C C . MET A 1 90 ? -7.617 -1.527 9.403 1.00 94.25 90 MET A C 1
ATOM 674 O O . MET A 1 90 ? -8.267 -0.636 9.950 1.00 94.25 90 MET A O 1
ATOM 678 N N . ALA A 1 91 ? -7.884 -2.821 9.599 1.00 93.38 91 AL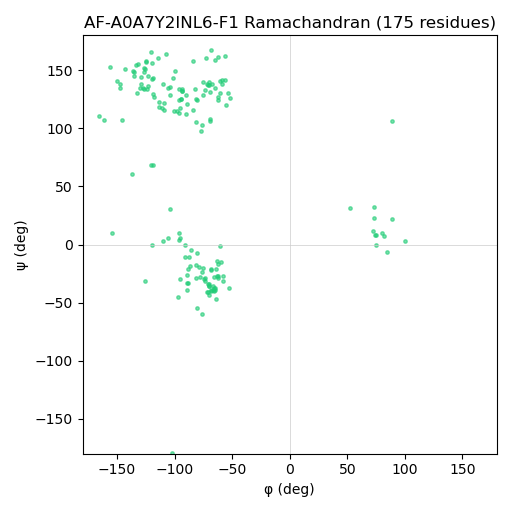A A N 1
ATOM 679 C CA . ALA A 1 91 ? -8.919 -3.301 10.504 1.00 93.38 91 ALA A CA 1
ATOM 680 C C . ALA A 1 91 ? -8.724 -2.780 11.944 1.00 93.38 91 ALA A C 1
ATOM 682 O O . ALA A 1 91 ? -7.642 -2.341 12.349 1.00 93.38 91 ALA A O 1
ATOM 683 N N . GLU A 1 92 ? -9.780 -2.851 12.752 1.00 91.12 92 GLU A N 1
ATOM 684 C CA . GLU A 1 92 ? -9.720 -2.479 14.168 1.00 91.12 92 GLU A CA 1
ATOM 685 C C . GLU A 1 92 ? -8.792 -3.409 14.972 1.00 91.12 92 GLU A C 1
ATOM 687 O O . GLU A 1 92 ? -8.492 -4.535 14.562 1.00 91.12 92 GLU A O 1
ATOM 692 N N . GLY A 1 93 ? -8.313 -2.933 16.125 1.00 89.00 93 GLY A N 1
ATOM 693 C CA . GLY A 1 93 ? -7.519 -3.733 17.069 1.00 89.00 93 GLY A CA 1
ATOM 694 C C . GLY A 1 93 ? -6.000 -3.530 17.022 1.00 89.00 93 GLY A C 1
ATOM 695 O O . GLY A 1 93 ? -5.294 -4.176 17.788 1.00 89.00 93 GLY A O 1
ATOM 696 N N . ALA A 1 94 ? -5.488 -2.620 16.188 1.00 90.69 94 ALA A N 1
ATOM 697 C CA . ALA A 1 94 ? -4.077 -2.228 16.189 1.00 90.69 94 ALA A CA 1
ATOM 698 C C . ALA A 1 94 ? -3.932 -0.706 16.097 1.00 90.69 94 ALA A C 1
ATOM 700 O O . ALA A 1 94 ? -4.750 -0.046 15.460 1.00 90.69 94 ALA A O 1
ATOM 701 N N . THR A 1 95 ? -2.877 -0.166 16.711 1.00 93.00 95 THR A N 1
ATOM 702 C CA . THR A 1 95 ? -2.574 1.275 16.673 1.00 93.00 95 THR A CA 1
ATOM 703 C C . THR A 1 95 ? -1.693 1.635 15.487 1.00 93.00 95 THR A C 1
ATOM 705 O O . THR A 1 95 ? -1.919 2.658 14.862 1.00 93.00 95 THR A O 1
ATOM 708 N N . ASN A 1 96 ? -0.716 0.792 15.147 1.00 94.19 96 ASN A N 1
ATOM 709 C CA . ASN A 1 96 ? 0.168 1.010 14.004 1.00 94.19 96 ASN A CA 1
ATOM 710 C C . ASN A 1 96 ? 0.314 -0.270 13.176 1.00 94.19 96 ASN A C 1
ATOM 712 O O . ASN A 1 96 ? 0.222 -1.381 13.720 1.00 94.19 96 ASN A O 1
ATOM 716 N N . ALA A 1 97 ? 0.617 -0.111 11.892 1.00 95.06 97 ALA A N 1
ATOM 717 C CA . ALA A 1 97 ? 1.021 -1.188 11.000 1.00 95.06 97 ALA A CA 1
ATOM 718 C C . ALA A 1 97 ? 2.208 -0.752 10.131 1.00 95.06 97 ALA A C 1
ATOM 720 O O . ALA A 1 97 ? 2.339 0.422 9.799 1.00 95.06 97 ALA A O 1
ATOM 721 N N . LEU A 1 98 ? 3.068 -1.693 9.757 1.00 94.75 98 LEU A N 1
ATOM 722 C CA . LEU A 1 98 ? 4.181 -1.459 8.841 1.00 94.75 98 LEU A CA 1
ATOM 723 C C . LEU A 1 98 ? 3.973 -2.322 7.604 1.00 94.75 98 LEU A C 1
ATOM 725 O O . LEU A 1 98 ? 3.797 -3.532 7.729 1.00 94.75 98 LEU A O 1
ATOM 729 N N . LEU A 1 99 ? 4.005 -1.699 6.431 1.00 95.25 99 LEU A N 1
ATOM 730 C CA . LEU A 1 99 ? 3.948 -2.357 5.133 1.00 95.25 99 LEU A CA 1
ATOM 731 C C . LEU A 1 99 ? 5.336 -2.339 4.500 1.00 95.25 99 LEU A C 1
ATOM 733 O O . LEU A 1 99 ? 6.010 -1.307 4.462 1.00 95.25 99 LEU A O 1
ATOM 737 N N . THR A 1 100 ? 5.737 -3.480 3.958 1.00 94.19 100 THR A N 1
ATOM 738 C CA . THR A 1 100 ? 6.976 -3.624 3.200 1.00 94.19 100 THR A CA 1
ATOM 739 C C . THR A 1 100 ? 6.692 -4.295 1.867 1.00 94.19 100 THR A C 1
ATOM 741 O O . THR A 1 100 ? 5.837 -5.178 1.775 1.00 94.19 100 THR A O 1
ATOM 744 N N . LEU A 1 101 ? 7.417 -3.866 0.839 1.00 93.94 101 LEU A N 1
ATOM 745 C CA . LEU A 1 101 ? 7.416 -4.489 -0.475 1.00 93.94 101 LEU A CA 1
ATOM 746 C C . LEU A 1 101 ? 8.867 -4.721 -0.885 1.00 93.94 101 LEU A C 1
ATOM 748 O O . LEU A 1 101 ? 9.728 -3.864 -0.692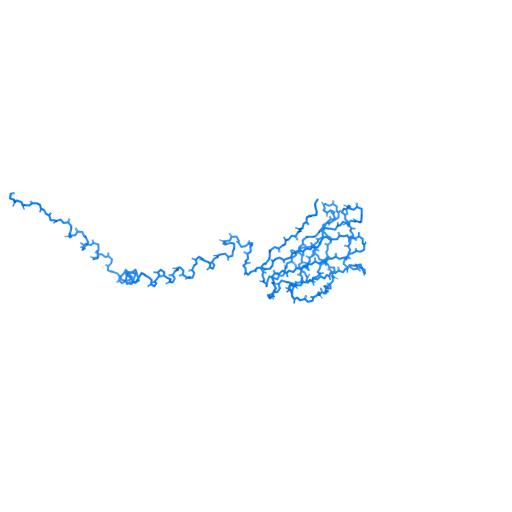 1.00 93.94 101 LEU A O 1
ATOM 752 N N . GLN A 1 102 ? 9.137 -5.906 -1.406 1.00 92.19 102 GLN A N 1
ATOM 753 C CA . GLN A 1 102 ? 10.448 -6.337 -1.855 1.00 92.19 102 GLN A CA 1
ATOM 754 C C . GLN A 1 102 ? 10.350 -6.742 -3.317 1.00 92.19 102 GLN A C 1
ATOM 756 O O . GLN A 1 102 ? 9.407 -7.426 -3.711 1.00 92.19 102 GLN A O 1
ATOM 761 N N . ALA A 1 103 ? 11.336 -6.319 -4.099 1.00 92.56 103 ALA A N 1
ATOM 762 C CA . ALA A 1 103 ? 11.554 -6.752 -5.466 1.00 92.56 103 ALA A CA 1
ATOM 763 C C . ALA A 1 103 ? 13.066 -6.855 -5.707 1.00 92.56 103 ALA A C 1
ATOM 765 O O . ALA A 1 103 ? 13.844 -6.115 -5.107 1.00 92.56 103 ALA A O 1
ATOM 766 N N . ASP A 1 104 ? 13.494 -7.742 -6.602 1.00 88.56 104 ASP A N 1
ATOM 767 C CA . ASP A 1 104 ? 14.926 -7.924 -6.885 1.00 88.56 104 ASP A CA 1
ATOM 768 C C . ASP A 1 104 ? 15.530 -6.723 -7.632 1.00 88.56 104 ASP A C 1
ATOM 770 O O . ASP A 1 104 ? 16.688 -6.359 -7.428 1.00 88.56 104 ASP A O 1
ATOM 774 N N . SER A 1 105 ? 14.741 -6.089 -8.501 1.00 87.94 105 SER A N 1
ATOM 775 C CA . SER A 1 105 ? 15.169 -4.968 -9.343 1.00 87.94 105 SER A CA 1
ATOM 776 C C . SER A 1 105 ? 14.949 -3.594 -8.704 1.00 87.94 105 SER A C 1
ATOM 778 O O . SER A 1 105 ? 15.455 -2.597 -9.227 1.00 87.94 105 SER A O 1
ATOM 780 N N . ALA A 1 106 ? 14.216 -3.521 -7.588 1.00 91.75 106 ALA A N 1
ATOM 781 C CA . ALA A 1 106 ? 13.848 -2.262 -6.957 1.00 91.75 106 ALA A CA 1
ATOM 782 C C . ALA A 1 106 ? 13.752 -2.351 -5.431 1.00 91.75 106 ALA A C 1
ATOM 784 O O . ALA A 1 106 ? 13.167 -3.264 -4.855 1.00 91.75 106 ALA A O 1
ATOM 785 N N . LEU A 1 107 ? 14.277 -1.320 -4.782 1.00 92.00 107 LEU A N 1
ATOM 786 C CA . LEU A 1 107 ? 14.169 -1.060 -3.359 1.00 92.00 107 LEU A CA 1
ATOM 787 C C . LEU A 1 107 ? 12.992 -0.117 -3.115 1.00 92.00 107 LEU A C 1
ATOM 789 O O . LEU A 1 107 ? 12.950 0.984 -3.672 1.00 92.00 107 LEU A O 1
ATOM 793 N N . PHE A 1 108 ? 12.073 -0.537 -2.251 1.00 91.94 108 PHE A N 1
ATOM 794 C CA . PHE A 1 108 ? 10.953 0.272 -1.785 1.00 91.94 108 PHE A CA 1
ATOM 795 C C . PHE A 1 108 ? 11.159 0.631 -0.317 1.00 91.94 108 PHE A C 1
ATOM 797 O O . PHE A 1 108 ? 11.582 -0.203 0.486 1.00 91.94 108 PHE A O 1
ATOM 804 N N . ASP A 1 109 ? 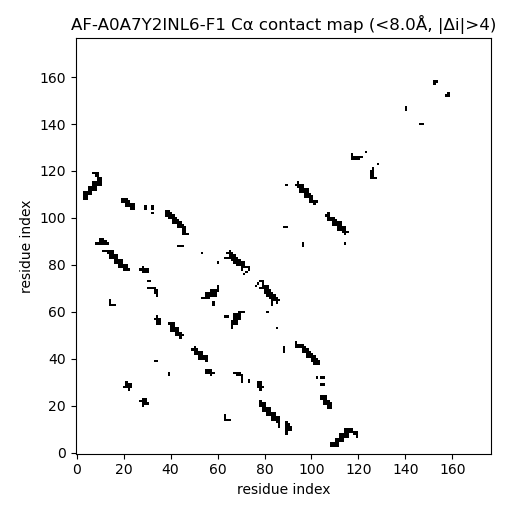10.866 1.880 0.034 1.00 90.31 109 ASP A N 1
ATOM 805 C CA . ASP A 1 109 ? 10.911 2.308 1.429 1.00 90.31 109 ASP A CA 1
ATOM 806 C C . ASP A 1 109 ? 9.734 1.695 2.208 1.00 90.31 109 ASP A C 1
ATOM 808 O O . ASP A 1 109 ? 8.612 1.676 1.692 1.00 90.31 109 ASP A O 1
ATOM 812 N N . PRO A 1 110 ? 9.952 1.209 3.445 1.00 91.44 110 PRO A N 1
ATOM 813 C CA . PRO A 1 110 ? 8.866 0.774 4.313 1.00 91.44 110 PRO A CA 1
ATOM 814 C C . PRO A 1 110 ? 7.872 1.908 4.572 1.00 91.44 110 PRO A C 1
ATOM 816 O O . PRO A 1 110 ? 8.266 3.059 4.774 1.00 91.44 110 PRO A O 1
ATOM 819 N N . ILE A 1 111 ? 6.587 1.564 4.604 1.00 93.00 111 ILE A N 1
ATOM 820 C CA . ILE A 1 111 ? 5.498 2.523 4.792 1.00 93.00 111 ILE A CA 1
ATOM 821 C C . ILE A 1 111 ? 4.831 2.248 6.131 1.00 93.00 111 ILE A C 1
ATOM 823 O O . ILE A 1 111 ? 4.329 1.150 6.385 1.00 93.00 111 ILE A O 1
ATOM 827 N N . GLU A 1 112 ? 4.812 3.265 6.985 1.00 93.38 112 GLU A N 1
ATOM 828 C CA . GLU A 1 112 ? 4.183 3.200 8.299 1.00 93.38 112 GLU A CA 1
ATOM 829 C C . GLU A 1 112 ? 2.747 3.716 8.231 1.00 93.38 112 GLU A C 1
ATOM 831 O O . GLU A 1 112 ? 2.468 4.791 7.699 1.00 93.38 112 GLU A O 1
ATOM 836 N N . PHE A 1 113 ? 1.832 2.956 8.816 1.00 94.12 113 PHE A N 1
ATOM 837 C CA . PHE A 1 113 ? 0.440 3.327 8.995 1.00 94.12 113 PHE A CA 1
ATOM 838 C C . PHE A 1 113 ? 0.175 3.598 10.467 1.00 94.12 113 PHE A C 1
ATOM 840 O O . PHE A 1 113 ? 0.319 2.707 11.305 1.00 94.12 113 PHE A O 1
ATOM 847 N N . THR A 1 114 ? -0.280 4.810 10.762 1.00 94.56 114 THR A N 1
ATOM 848 C CA . THR A 1 114 ? -0.826 5.181 12.066 1.00 94.56 114 THR A CA 1
ATOM 849 C C . THR A 1 114 ? -2.340 5.049 11.991 1.00 94.56 114 THR A C 1
ATOM 851 O O . THR A 1 114 ? -3.006 5.792 11.266 1.00 94.56 114 THR A O 1
ATOM 854 N N . LEU A 1 115 ? -2.887 4.093 12.731 1.00 93.44 115 LEU A N 1
ATOM 855 C CA . LEU A 1 115 ? -4.305 3.770 12.758 1.00 93.44 115 LEU A CA 1
ATOM 856 C C . LEU A 1 115 ? -4.979 4.505 13.921 1.00 93.44 115 LEU A C 1
ATOM 858 O O . LEU A 1 115 ? -4.658 4.303 15.092 1.00 93.44 115 LEU A O 1
ATOM 862 N N . VAL A 1 116 ? -5.925 5.381 13.594 1.00 92.06 116 VAL A N 1
ATOM 863 C CA . VAL A 1 116 ? -6.612 6.254 14.557 1.00 92.06 116 VAL A CA 1
ATOM 864 C C . VAL A 1 116 ? -8.119 6.003 14.575 1.00 92.06 116 VAL A C 1
ATOM 866 O O . VAL A 1 116 ? -8.701 5.528 13.607 1.00 92.06 116 VAL A O 1
ATOM 869 N N . ALA A 1 117 ? -8.783 6.337 15.682 1.00 88.31 117 ALA A N 1
ATOM 870 C CA . ALA A 1 117 ? -10.231 6.134 15.828 1.00 88.31 117 ALA A CA 1
ATOM 871 C C . ALA A 1 117 ? -11.089 7.150 15.044 1.00 88.31 117 ALA A C 1
ATOM 873 O O . ALA A 1 117 ? -12.266 6.905 14.777 1.00 88.31 117 ALA A O 1
ATOM 874 N N . TYR A 1 118 ? -10.512 8.297 14.691 1.00 84.06 118 TYR A N 1
ATOM 875 C CA . TYR A 1 118 ? -11.179 9.389 13.984 1.00 84.06 118 TYR A CA 1
ATOM 876 C C . TYR A 1 118 ? -10.698 9.470 12.532 1.00 84.06 118 TYR A C 1
ATOM 878 O O . TYR A 1 118 ? -9.682 8.876 12.195 1.00 84.06 118 TYR A O 1
ATOM 886 N N . ASP A 1 119 ? -11.419 10.184 11.667 1.00 85.50 119 ASP A N 1
ATOM 887 C CA . ASP A 1 119 ? -10.965 10.437 10.295 1.00 85.50 119 ASP A CA 1
ATOM 888 C C . ASP A 1 119 ? -10.144 11.738 10.228 1.00 85.50 119 ASP A C 1
ATOM 890 O O . ASP A 1 119 ? -10.713 12.817 10.420 1.00 85.50 119 ASP A O 1
ATOM 894 N N . PRO A 1 120 ? -8.826 11.676 9.957 1.00 82.25 120 PRO A N 1
ATOM 895 C CA . PRO A 1 120 ? -7.992 12.871 9.827 1.00 82.25 120 PRO A CA 1
ATOM 896 C C . PRO A 1 120 ? -8.311 13.708 8.586 1.00 82.25 120 PRO A C 1
ATOM 898 O O . PRO A 1 120 ? -7.981 14.890 8.553 1.00 82.25 120 PRO A O 1
ATOM 901 N N . ASN A 1 121 ? -8.921 13.107 7.560 1.00 80.44 121 ASN A N 1
ATOM 902 C CA . ASN A 1 121 ? -9.215 13.770 6.288 1.00 80.44 121 ASN A CA 1
ATOM 903 C C . ASN A 1 121 ? -10.645 14.328 6.239 1.00 80.44 121 ASN A C 1
ATOM 905 O O . ASN A 1 121 ? -11.070 14.849 5.207 1.00 80.44 121 ASN A O 1
ATOM 909 N N . ASP A 1 122 ? -11.389 14.251 7.347 1.00 81.81 122 ASP A N 1
ATOM 910 C CA . ASP A 1 122 ? -12.717 14.844 7.448 1.00 81.81 122 ASP A CA 1
ATOM 911 C C . ASP A 1 122 ? -12.628 16.379 7.457 1.00 81.81 122 ASP A C 1
ATOM 913 O O . ASP A 1 122 ? -12.284 17.013 8.462 1.00 81.81 122 ASP A O 1
ATOM 917 N N . ALA A 1 123 ? -13.010 16.975 6.326 1.00 73.00 123 ALA A N 1
ATOM 918 C CA . ALA A 1 123 ? -12.998 18.415 6.092 1.00 73.00 123 ALA A CA 1
ATOM 919 C C . ALA A 1 123 ? -13.920 19.216 7.029 1.00 73.00 123 ALA A C 1
ATOM 921 O O . ALA A 1 123 ? -13.784 20.436 7.115 1.00 73.00 123 ALA A O 1
ATOM 922 N N . ARG A 1 124 ? -14.881 18.577 7.709 1.00 68.62 124 ARG A N 1
ATOM 923 C CA . ARG A 1 124 ? -15.869 19.290 8.534 1.00 68.62 124 ARG A CA 1
ATOM 924 C C . ARG A 1 124 ? -15.411 19.515 9.964 1.00 68.62 124 ARG A C 1
ATOM 926 O O . ARG A 1 124 ? -15.795 20.517 10.561 1.00 68.62 124 ARG A O 1
ATOM 933 N N . ALA A 1 125 ? -14.642 18.591 10.529 1.00 65.38 125 ALA A N 1
ATOM 934 C CA . ALA A 1 125 ? -14.295 18.677 11.942 1.00 65.38 125 ALA A CA 1
ATOM 935 C C . ALA A 1 125 ? -12.992 17.989 12.334 1.00 65.38 125 ALA A C 1
ATOM 937 O O . ALA A 1 125 ? -12.771 17.840 13.533 1.00 65.38 125 ALA A O 1
ATOM 938 N N . LEU A 1 126 ? -12.157 17.530 11.392 1.00 65.56 126 LEU A N 1
ATOM 939 C CA . LEU A 1 126 ? -10.980 16.706 11.710 1.00 65.56 126 LEU A CA 1
ATOM 940 C C . LEU A 1 126 ? -11.348 15.490 12.586 1.00 65.56 126 LEU A C 1
ATOM 942 O O . LEU A 1 126 ? -10.603 15.105 13.484 1.00 65.56 126 LEU A O 1
ATOM 946 N N . GLY A 1 127 ? -12.563 14.953 12.420 1.00 61.09 127 GLY A N 1
ATOM 947 C CA . GLY A 1 127 ? -13.084 13.886 13.272 1.00 61.09 127 GLY A CA 1
ATOM 948 C C . GLY A 1 127 ? -13.467 14.297 14.707 1.00 61.09 127 GLY A C 1
ATOM 949 O O . GLY A 1 127 ? -13.760 13.432 15.530 1.00 61.09 127 GLY A O 1
ATOM 950 N N . LEU A 1 128 ? -13.530 15.597 15.025 1.00 64.00 128 LEU A N 1
ATOM 951 C CA . LEU A 1 128 ? -13.864 16.144 16.350 1.00 64.00 128 LEU A CA 1
ATOM 952 C C . LEU A 1 128 ? -15.344 16.545 16.514 1.00 64.00 128 LEU A C 1
ATOM 954 O O . LEU A 1 128 ? -15.695 17.143 17.533 1.00 64.00 128 LEU A O 1
ATOM 958 N N . VAL A 1 129 ? -16.241 16.202 15.573 1.00 62.75 129 VAL A N 1
ATOM 959 C CA . VAL A 1 129 ? -17.701 16.446 15.722 1.00 62.75 129 VAL A CA 1
ATOM 960 C C . VAL A 1 129 ? -18.222 15.864 17.045 1.00 62.75 129 VAL A C 1
ATOM 962 O O . VAL A 1 129 ? -19.030 16.488 17.734 1.00 62.75 129 VAL A O 1
ATOM 965 N N . GLN A 1 130 ? -17.690 14.706 17.446 1.00 58.16 130 GLN A N 1
ATOM 966 C CA . GLN A 1 130 ? -18.026 14.020 18.697 1.00 58.16 130 GLN A CA 1
ATOM 967 C C . GLN A 1 130 ? -17.647 14.826 19.958 1.00 58.16 130 GLN A C 1
ATOM 969 O O . GLN A 1 130 ? -18.310 14.693 20.982 1.00 58.16 130 GLN A O 1
ATOM 974 N N . LEU A 1 131 ? -16.640 15.711 19.901 1.00 56.31 131 LEU A N 1
ATOM 975 C CA . LEU A 1 131 ? -16.288 16.592 21.027 1.00 56.31 131 LEU A CA 1
ATOM 976 C C . LEU A 1 131 ? -17.222 17.804 21.156 1.00 56.31 131 LEU A C 1
ATOM 978 O O . LEU A 1 131 ? -17.253 18.450 22.205 1.00 56.31 131 LEU A O 1
ATOM 982 N N . GLN A 1 132 ? -17.953 18.160 20.098 1.00 57.31 132 GLN A N 1
ATOM 983 C CA . GLN A 1 132 ? -18.677 19.428 20.051 1.00 57.31 132 GLN A CA 1
ATOM 984 C C . GLN A 1 132 ? -20.148 19.327 20.466 1.00 57.31 132 GLN A C 1
ATOM 986 O O . GLN A 1 132 ? -20.670 20.323 20.969 1.00 57.31 132 GLN A O 1
ATOM 991 N N . GLN A 1 133 ? -20.834 18.192 20.267 1.00 55.50 133 GLN A N 1
ATOM 992 C CA . GLN A 1 133 ? -22.299 18.264 20.132 1.00 55.50 133 GLN A CA 1
ATOM 993 C C . GLN A 1 133 ? -23.181 17.404 21.045 1.00 55.50 133 GLN A C 1
ATOM 995 O O . GLN A 1 133 ? -24.249 17.904 21.387 1.00 55.50 133 GLN A O 1
ATOM 1000 N N . SER A 1 134 ? -22.818 16.208 21.508 1.00 55.62 134 SER A N 1
ATOM 1001 C CA . SER A 1 134 ? -23.766 15.401 22.309 1.00 55.62 134 SER A CA 1
ATOM 1002 C C . SER A 1 134 ? -23.820 15.845 23.775 1.00 55.62 134 SER A C 1
ATOM 1004 O O . SER A 1 134 ? -24.865 16.251 24.277 1.00 55.62 134 SER A O 1
ATOM 1006 N N . THR A 1 135 ? -22.673 15.898 24.450 1.00 57.25 135 THR A N 1
ATOM 1007 C CA . THR A 1 135 ? -22.631 16.216 25.886 1.00 57.25 135 THR A CA 1
ATOM 1008 C C . THR A 1 135 ? -22.961 17.679 26.188 1.00 57.25 135 THR A C 1
ATOM 1010 O O . THR A 1 135 ? -23.595 17.963 27.199 1.00 57.25 135 THR A O 1
ATOM 1013 N N . ARG A 1 136 ? -22.584 18.630 25.317 1.00 55.88 136 ARG A N 1
ATOM 1014 C CA . ARG A 1 136 ? -22.875 20.062 25.539 1.00 55.88 136 ARG A CA 1
ATOM 1015 C C . ARG A 1 136 ? -24.354 20.395 25.392 1.00 55.88 136 ARG A C 1
ATOM 1017 O O . ARG A 1 136 ? -24.870 21.145 26.213 1.00 55.88 136 ARG A O 1
ATOM 1024 N N . HIS A 1 137 ? -25.035 19.864 24.379 1.00 60.81 137 HIS A N 1
ATOM 1025 C CA . HIS A 1 137 ? -26.448 20.179 24.170 1.00 60.81 137 HIS A CA 1
ATOM 1026 C C . HIS A 1 137 ? -27.335 19.537 25.234 1.00 60.81 137 HIS A C 1
ATOM 1028 O O . HIS A 1 137 ? -28.225 20.209 25.750 1.00 60.81 137 HIS A O 1
ATOM 1034 N N . ASP A 1 138 ? -27.060 18.292 25.622 1.00 61.94 138 ASP A N 1
ATOM 1035 C CA . ASP A 1 138 ? -27.824 17.630 26.681 1.00 61.94 138 ASP A CA 1
ATOM 1036 C C . ASP A 1 138 ? -27.537 18.236 28.056 1.00 61.94 138 ASP A C 1
ATOM 1038 O O . ASP A 1 138 ? -28.458 18.410 28.850 1.00 61.94 138 ASP A O 1
ATOM 1042 N N . PHE A 1 139 ? -26.295 18.654 28.325 1.00 63.03 139 PHE A N 1
ATOM 1043 C CA . PHE A 1 139 ? -25.964 19.402 29.537 1.00 63.03 139 PHE A CA 1
ATOM 1044 C C . PHE A 1 139 ? -26.670 20.758 29.580 1.00 63.03 139 PHE A C 1
ATOM 1046 O O . PHE A 1 139 ? -27.282 21.076 30.591 1.00 63.03 139 PHE A O 1
ATOM 1053 N N . LEU A 1 140 ? -26.652 21.538 28.494 1.00 63.25 140 LEU A N 1
ATOM 1054 C CA . LEU A 1 140 ? -27.317 22.845 28.449 1.00 63.25 140 LEU A CA 1
ATOM 1055 C C . LEU A 1 140 ? -28.842 22.721 28.581 1.00 63.25 140 LEU A C 1
ATOM 1057 O O . LEU A 1 140 ? -29.446 23.496 29.319 1.00 63.25 140 LEU A O 1
ATOM 1061 N N . LYS A 1 141 ? -29.460 21.711 27.955 1.00 63.22 141 LYS A N 1
ATOM 1062 C CA . LYS A 1 141 ? -30.895 21.411 28.114 1.00 63.22 141 LYS A CA 1
ATOM 1063 C C . LYS A 1 141 ? -31.252 20.984 29.538 1.00 63.22 141 LYS A C 1
ATOM 1065 O O . LYS A 1 141 ? -32.307 21.350 30.043 1.00 63.22 141 LYS A O 1
ATOM 1070 N N . ARG A 1 142 ? -30.373 20.229 30.202 1.00 64.31 142 ARG A N 1
ATOM 1071 C CA . ARG A 1 142 ? -30.586 19.742 31.575 1.00 64.31 142 ARG A CA 1
ATOM 1072 C C . ARG A 1 142 ? -30.246 20.792 32.641 1.00 64.31 142 ARG A C 1
ATOM 1074 O O . ARG A 1 142 ? -30.849 20.776 33.707 1.00 64.31 142 ARG A O 1
ATOM 1081 N N . ALA A 1 143 ? -29.315 21.703 32.355 1.00 64.69 143 ALA A N 1
ATOM 1082 C CA . ALA A 1 143 ? -28.853 22.760 33.256 1.00 64.69 143 ALA A CA 1
ATOM 1083 C C . ALA A 1 143 ? -29.711 24.038 33.202 1.00 64.69 143 ALA A C 1
ATOM 1085 O O . ALA A 1 143 ? -29.666 24.835 34.137 1.00 64.69 143 ALA A O 1
ATOM 1086 N N . LEU A 1 144 ? -30.506 24.237 32.142 1.00 64.62 144 LEU A N 1
ATOM 1087 C CA . LEU A 1 144 ? -31.373 25.409 31.966 1.00 64.62 144 LEU A CA 1
ATOM 1088 C C . LEU A 1 144 ? -32.859 25.016 31.826 1.00 64.62 144 LEU A C 1
ATOM 1090 O O . LEU A 1 144 ? -33.457 25.217 30.766 1.00 64.62 144 LEU A O 1
ATOM 1094 N N . PRO A 1 145 ? -33.504 24.504 32.894 1.00 61.97 145 PRO A N 1
ATOM 1095 C CA . PRO A 1 145 ? -34.906 24.076 32.843 1.00 61.97 145 PRO A CA 1
ATOM 1096 C C . PRO A 1 145 ? -35.875 25.198 32.423 1.00 61.97 145 PRO A C 1
ATOM 1098 O O . PRO A 1 145 ? -36.838 24.932 31.707 1.00 61.97 145 PRO A O 1
ATOM 1101 N N . ARG A 1 146 ? -35.580 26.466 32.755 1.00 52.56 146 ARG A N 1
ATOM 1102 C CA . ARG A 1 146 ? -36.450 27.611 32.418 1.00 52.56 146 ARG A CA 1
ATOM 1103 C C . ARG A 1 146 ? -36.585 27.897 30.921 1.00 52.56 146 ARG A C 1
ATOM 1105 O O . ARG A 1 146 ? -37.619 28.405 30.510 1.00 52.56 146 ARG A O 1
ATOM 1112 N N . PHE A 1 147 ? -35.589 27.567 30.096 1.00 55.50 147 PHE A N 1
ATOM 1113 C CA . PHE A 1 147 ? -35.714 27.750 28.643 1.00 55.50 147 PHE A CA 1
ATOM 1114 C C . PHE A 1 147 ? -36.644 26.710 28.015 1.00 55.50 147 PHE A C 1
ATOM 1116 O O . PHE A 1 147 ? -37.360 27.031 27.076 1.00 55.50 147 PHE A O 1
ATOM 1123 N N . THR A 1 148 ? -36.692 25.502 28.579 1.00 60.69 148 THR A N 1
ATOM 1124 C CA . THR A 1 148 ? -37.589 24.427 28.127 1.00 60.69 148 THR A CA 1
ATOM 1125 C C . THR A 1 148 ? -39.051 24.765 28.423 1.00 60.69 148 THR A C 1
ATOM 1127 O O . THR A 1 148 ? -39.920 24.547 27.585 1.00 60.69 148 THR A O 1
ATOM 1130 N N . GLU A 1 149 ? -39.324 25.354 29.591 1.00 57.44 149 GLU A N 1
ATOM 1131 C CA . GLU A 1 149 ? -40.655 25.868 29.939 1.00 57.44 149 GLU A CA 1
ATOM 1132 C C . GLU A 1 149 ? -41.054 27.066 29.068 1.00 57.44 149 GLU A C 1
ATOM 1134 O O . GLU A 1 149 ? -42.199 27.157 28.630 1.00 57.44 149 GLU A O 1
ATOM 1139 N N . MET A 1 150 ? -40.104 27.961 28.774 1.00 57.06 150 MET A N 1
ATOM 1140 C CA . MET A 1 150 ? -40.340 29.153 27.959 1.00 57.06 150 MET A CA 1
ATOM 1141 C C . MET A 1 150 ? -40.596 28.812 26.484 1.00 57.06 150 MET A C 1
ATOM 1143 O O . MET A 1 150 ? -41.461 29.427 25.874 1.00 57.06 150 MET A O 1
ATOM 1147 N N . ASP A 1 151 ? -39.930 27.794 25.933 1.00 60.69 151 ASP A N 1
ATOM 1148 C CA . ASP A 1 151 ? -40.157 27.289 24.568 1.00 60.69 151 ASP A CA 1
ATOM 1149 C C . ASP A 1 151 ? -41.533 26.600 24.438 1.00 60.69 151 ASP A C 1
ATOM 1151 O O . ASP A 1 151 ? -42.279 26.832 23.485 1.00 60.69 151 ASP A O 1
ATOM 1155 N N . LEU A 1 152 ? -41.946 25.845 25.466 1.00 57.94 152 LEU A N 1
ATOM 1156 C CA . LEU A 1 152 ? -43.294 25.266 25.562 1.00 57.94 152 LEU A CA 1
ATOM 1157 C C . LEU A 1 152 ? -44.391 26.331 25.728 1.00 57.94 152 LEU A C 1
ATOM 1159 O O . LEU A 1 152 ? -45.489 26.168 25.192 1.00 57.94 152 LEU A O 1
ATOM 1163 N N . ALA A 1 153 ? -44.109 27.414 26.456 1.00 56.88 153 ALA A N 1
ATOM 1164 C CA . ALA A 1 153 ? -45.019 28.547 26.617 1.00 56.88 153 ALA A CA 1
ATOM 1165 C C . ALA A 1 153 ? -45.138 29.379 25.327 1.00 56.88 153 ALA A C 1
ATOM 1167 O O . ALA A 1 153 ? -46.241 29.754 24.932 1.00 56.88 153 ALA A O 1
ATOM 1168 N N . LEU A 1 154 ? -44.023 29.606 24.626 1.00 56.25 154 LEU A N 1
ATOM 1169 C CA . LEU A 1 154 ? -43.983 30.290 23.330 1.00 56.25 154 LEU A CA 1
ATOM 1170 C C . LEU A 1 154 ? -44.690 29.478 22.237 1.00 56.25 154 LEU A C 1
ATOM 1172 O O . LEU A 1 154 ? -45.418 30.050 21.428 1.00 56.25 154 LEU A O 1
ATOM 1176 N N . SER A 1 155 ? -44.566 28.147 22.261 1.00 55.41 155 SER A N 1
ATOM 1177 C CA . SER A 1 155 ? -45.290 27.255 21.347 1.00 55.41 155 SER A CA 1
ATOM 1178 C C . SER A 1 155 ? -46.806 27.208 21.601 1.00 55.41 155 SER A C 1
ATOM 1180 O O . SER A 1 155 ? -47.541 26.823 20.692 1.00 55.41 155 SER A O 1
ATOM 1182 N N . ARG A 1 156 ? -47.290 27.579 22.800 1.00 48.84 156 ARG A N 1
ATOM 1183 C CA . ARG A 1 156 ? -48.729 27.646 23.139 1.00 48.84 156 ARG A CA 1
ATOM 1184 C C . ARG A 1 156 ? -49.408 28.971 22.770 1.00 48.84 156 ARG A C 1
ATOM 1186 O O . ARG A 1 156 ? -50.627 29.044 22.867 1.00 48.84 156 ARG A O 1
ATOM 1193 N N . GLY A 1 157 ? -48.667 29.964 22.273 1.00 51.84 157 GLY A N 1
ATOM 1194 C CA . GLY A 1 157 ? -49.256 31.165 21.673 1.00 51.84 157 GLY A CA 1
ATOM 1195 C C . GLY A 1 157 ? -49.552 32.336 22.618 1.00 51.84 157 GLY A C 1
ATOM 1196 O O . GLY A 1 157 ? -50.321 33.208 22.237 1.00 51.84 157 GLY A O 1
ATOM 1197 N N . ASP A 1 158 ? -48.906 32.432 23.786 1.00 52.19 158 ASP A N 1
ATOM 1198 C CA . ASP A 1 158 ? -49.100 33.555 24.731 1.00 52.19 158 ASP A CA 1
ATOM 1199 C C . ASP A 1 158 ? -47.941 34.579 24.723 1.00 52.19 158 ASP A C 1
ATOM 1201 O O . ASP A 1 158 ? -47.639 35.238 25.720 1.00 52.19 158 ASP A O 1
ATOM 1205 N N . ALA A 1 159 ? -47.278 34.759 23.575 1.00 52.69 159 ALA A N 1
ATOM 1206 C CA . ALA A 1 159 ? -46.108 35.639 23.437 1.00 52.69 159 ALA A CA 1
ATOM 1207 C C . ALA A 1 159 ? -46.389 37.136 23.714 1.00 52.69 159 ALA A C 1
ATOM 1209 O O . ALA A 1 159 ? -45.453 37.911 23.902 1.00 52.69 159 ALA A O 1
ATOM 1210 N N . SER A 1 160 ? -47.656 37.563 23.772 1.00 51.00 160 SER A N 1
ATOM 1211 C CA . SER A 1 160 ? -48.010 38.973 23.986 1.00 51.00 160 SER A CA 1
ATOM 1212 C C . SER A 1 160 ? -48.134 39.385 25.459 1.00 51.00 160 SER A C 1
ATOM 1214 O O . SER A 1 160 ? -48.037 40.577 25.737 1.00 51.00 160 SER A O 1
ATOM 1216 N N . GLN A 1 161 ? -48.353 38.465 26.409 1.00 50.31 161 GLN A N 1
ATOM 1217 C CA . GLN A 1 161 ? -48.627 38.851 27.808 1.00 50.31 161 GLN A CA 1
ATOM 1218 C C . GLN A 1 161 ? -47.362 38.985 28.672 1.00 50.31 161 GLN A C 1
ATOM 1220 O O . GLN A 1 161 ? -47.343 39.771 29.618 1.00 50.31 161 GLN A O 1
ATOM 1225 N N . ALA A 1 162 ? -46.275 38.285 28.327 1.00 49.41 162 ALA A N 1
ATOM 1226 C CA . ALA A 1 162 ? -45.042 38.298 29.120 1.00 49.41 162 ALA A CA 1
ATOM 1227 C C . ALA A 1 162 ? -44.226 39.600 28.980 1.00 49.41 162 ALA A C 1
ATOM 1229 O O . ALA A 1 162 ? -43.555 40.006 29.929 1.00 49.41 162 ALA A O 1
ATOM 1230 N N . LEU A 1 163 ? -44.298 40.287 27.831 1.00 50.16 163 LEU A N 1
ATOM 1231 C CA . LEU A 1 163 ? -43.526 41.516 27.604 1.00 50.16 163 LEU A CA 1
ATOM 1232 C C . LEU A 1 163 ? -44.087 42.726 28.378 1.00 50.16 163 LEU A C 1
ATOM 1234 O O . LEU A 1 163 ? -43.328 43.610 28.766 1.00 50.16 163 LEU A O 1
ATOM 1238 N N . THR A 1 164 ? -45.398 42.764 28.642 1.00 44.78 164 THR A N 1
ATOM 1239 C CA . THR A 1 164 ? -46.054 43.896 29.326 1.00 44.78 164 THR A CA 1
ATOM 1240 C C . THR A 1 164 ? -45.834 43.883 30.842 1.00 44.78 164 THR A C 1
ATOM 1242 O O . THR A 1 164 ? -45.784 44.945 31.456 1.00 44.78 164 THR A 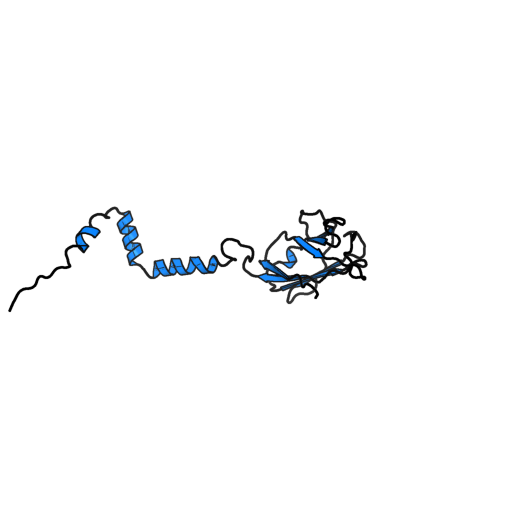O 1
ATOM 1245 N N . ALA A 1 165 ? -45.639 42.712 31.458 1.00 48.50 165 ALA A N 1
ATOM 1246 C CA . ALA A 1 165 ? -45.438 42.600 32.907 1.00 48.50 165 ALA A CA 1
ATOM 1247 C C . ALA A 1 165 ? -44.030 43.021 33.377 1.00 48.50 165 ALA A C 1
ATOM 1249 O O . ALA A 1 165 ? -43.855 43.409 34.529 1.00 48.50 165 ALA A O 1
ATOM 1250 N N . ALA A 1 166 ? -43.021 42.975 32.499 1.00 47.41 166 ALA A N 1
ATOM 1251 C CA . ALA A 1 166 ? -41.640 43.312 32.854 1.00 47.41 166 ALA A CA 1
ATOM 1252 C C . ALA A 1 166 ? -41.348 44.829 32.863 1.00 47.41 166 ALA A C 1
ATOM 1254 O O . ALA A 1 166 ? -40.364 45.255 33.462 1.00 47.41 166 ALA A O 1
ATOM 1255 N N . ALA A 1 167 ? -42.191 45.653 32.230 1.00 48.84 167 ALA A N 1
ATOM 1256 C CA . ALA A 1 167 ? -41.956 47.094 32.091 1.00 48.84 167 ALA A CA 1
ATOM 1257 C C . ALA A 1 167 ? -42.479 47.948 33.267 1.00 48.84 167 ALA A C 1
ATOM 1259 O O . ALA A 1 167 ? -42.161 49.132 33.344 1.00 48.84 167 ALA A O 1
ATOM 1260 N N . SER A 1 168 ? -43.266 47.385 34.189 1.00 49.72 168 SER A N 1
ATOM 1261 C CA . SER A 1 168 ? -44.019 48.148 35.203 1.00 49.72 168 SER A CA 1
ATOM 1262 C C . SER A 1 168 ? -43.468 48.090 36.639 1.00 49.72 168 SER A C 1
ATOM 1264 O O . SER A 1 168 ? -44.085 48.663 37.531 1.00 49.72 168 SER A O 1
ATOM 1266 N N . VAL A 1 169 ? -42.308 47.464 36.895 1.00 54.16 169 VAL A N 1
ATOM 1267 C CA . VAL A 1 169 ? -41.784 47.264 38.275 1.00 54.16 169 VAL A CA 1
ATOM 1268 C C . VAL A 1 169 ? -40.539 48.108 38.616 1.00 54.16 169 VAL A C 1
ATOM 1270 O O . VAL A 1 169 ? -40.034 48.039 39.730 1.00 54.16 169 VAL A O 1
ATOM 1273 N N . SER A 1 170 ? -40.051 48.978 37.725 1.00 50.06 170 SER A N 1
ATOM 1274 C CA . SER A 1 170 ? -38.843 49.782 37.994 1.00 50.06 170 SER A CA 1
ATOM 1275 C C . SER A 1 170 ? -39.095 51.292 37.974 1.00 50.06 170 SER A C 1
ATOM 1277 O O . SER A 1 170 ? -38.600 51.976 37.084 1.00 50.06 170 SER A O 1
ATOM 1279 N N . ASN A 1 171 ? -39.837 51.816 38.961 1.00 47.41 171 ASN A N 1
ATOM 1280 C CA . ASN A 1 171 ? -39.687 53.213 39.399 1.00 47.41 171 ASN A CA 1
ATOM 1281 C C . ASN A 1 171 ? -40.279 53.456 40.808 1.00 47.41 171 ASN A C 1
ATOM 1283 O O . ASN A 1 171 ? -41.501 53.523 40.937 1.00 47.41 171 ASN A O 1
ATOM 1287 N N . PRO A 1 172 ? -39.468 53.638 41.865 1.00 42.09 172 PRO A N 1
ATOM 1288 C CA . PRO A 1 172 ? -39.882 54.425 43.021 1.00 42.09 172 PRO A CA 1
ATOM 1289 C C . PRO A 1 172 ? -39.265 55.833 42.954 1.00 42.09 172 PRO A C 1
ATOM 1291 O O . PRO A 1 172 ? -38.046 56.000 42.999 1.00 42.09 172 PRO A O 1
ATOM 1294 N N . SER A 1 173 ? -40.143 56.829 42.817 1.00 40.44 173 SER A N 1
ATOM 1295 C CA . SER A 1 173 ? -39.869 58.271 42.869 1.00 40.44 173 SER A CA 1
ATOM 1296 C C . SER A 1 173 ? -39.320 58.746 44.234 1.00 40.44 173 SER A C 1
ATOM 1298 O O . SER A 1 173 ? -39.507 58.050 45.233 1.00 40.44 173 SER A O 1
ATOM 1300 N N . PRO A 1 174 ? -38.688 59.939 44.295 1.00 49.22 174 PRO A N 1
ATOM 1301 C CA . PRO A 1 174 ? -38.165 60.553 45.520 1.00 49.22 174 PRO A CA 1
ATOM 1302 C C . PRO A 1 174 ? -39.198 61.460 46.230 1.00 49.22 174 PRO A C 1
ATOM 1304 O O . PRO A 1 174 ? -39.717 62.372 45.597 1.00 49.22 174 PRO A O 1
ATOM 1307 N N . GLU A 1 175 ? -39.430 61.263 47.537 1.00 39.78 175 GLU A N 1
ATOM 1308 C CA . GLU A 1 175 ? -40.093 62.205 48.480 1.00 39.78 175 GLU A CA 1
ATOM 1309 C C . GLU A 1 175 ? -39.425 62.037 49.872 1.00 39.78 175 GLU A C 1
ATOM 1311 O O . GLU A 1 175 ? -39.335 60.919 50.376 1.00 39.78 175 GLU A O 1
ATOM 1316 N N . GLU A 1 176 ? -38.607 62.999 50.324 1.00 40.62 176 GLU A N 1
ATOM 1317 C CA . GLU A 1 176 ? -38.889 64.134 51.245 1.00 40.62 176 GLU A CA 1
ATOM 1318 C C . GLU A 1 176 ? -38.699 63.820 52.749 1.00 40.62 176 GLU A C 1
ATOM 1320 O O . GLU A 1 176 ? -39.540 63.158 53.350 1.00 40.62 176 GLU A O 1
ATOM 1325 N N . VAL A 1 177 ? -37.608 64.352 53.342 1.00 40.00 177 VAL A N 1
ATOM 1326 C CA . VAL A 1 177 ? -37.571 65.254 54.527 1.00 40.00 177 VAL A CA 1
ATOM 1327 C C . VAL A 1 177 ? -36.347 66.164 54.400 1.00 40.00 177 VAL A C 1
ATOM 1329 O O . VAL A 1 177 ? -35.257 65.626 54.098 1.00 40.00 177 VAL A O 1
#

Mean predicted aligned error: 13.95 Å

Foldseek 3Di:
DDDAAEAEFAAQDAQDKDKWFWAFPVRHGAPDDFQPPPFKWKWKDFVPGDIDTFNADDDDPPGADDNHKDDDDCPPDRRIIMGHHHSVQRHPDGQKMKMAITGPGIHIDIHIYGYDNAGCPPPPASRCPVVPDDPVVVCVCVVCVPVVVVVVVVVVPPVPPVVVVVPPPDDDDDDDD

Radius of gyration: 30.63 Å; Cα contacts (8 Å, |Δi|>4): 313; chains: 1; bounding box: 71×79×73 Å

pLDDT: mean 79.91, std 18.4, range [39.78, 96.94]

Nearest PDB structures (foldseek):
  7u0x-assembly1_L  TM=4.121E-01  e=2.630E-02  Homo sapiens
  8skv-assembly1_E  TM=4.117E-01  e=2.785E-02  Homo sapiens
  8ryo-assembly1_D  TM=4.044E-01  e=6.218E-02  Homo sapiens
  6ue8-assembly1_C  TM=3.799E-01  e=5.871E-02  Homo sapiens
  9c3c-assembly1_A  TM=2.446E-01  e=1.557E-01  Oryctolagus cuniculus